Protein AF-A0A529HIF7-F1 (afdb_monomer_lite)

Secondary structure (DSSP, 8-state):
---EEEEE---SSHHHHHHHHHHHHHHHHHSTTEEEES--BGGGTB--PPPPGGGGTTEEEEEE-S---HHHHHHHHHTT--SEEEEEE----GGG--HHHHHHHHTT--

pLDDT: mean 87.66, std 8.71, range [52.78, 96.5]

Sequence (110 aa):
MRRVPIVMRPLGGMGNRMFQYMFSHVLAGRIPGGYVCNADLPEWSIAKLRPPLVWRYRALRVEGYHRYDLDTIAAAFREKRARSILFKGFAQRLGYYDRMEVSGFFDGRA

Radius of gyration: 13.09 Å; chains: 1; bounding box: 32×28×35 Å

Foldseek 3Di:
DAAAEAEEDDDDDDVQLVLSVLLQQLLQVLAVNYDYAQSDNVVLPDDHHHDDPCNVPQEDEAEEDCDDDSVVVRVCRVVVNGRYYYYYYGPPDCVSDDCVSCVCSVVSND

Structure (mmCIF, N/CA/C/O backbone):
data_AF-A0A529HIF7-F1
#
_entry.id   AF-A0A529HIF7-F1
#
loop_
_atom_site.group_PDB
_atom_site.id
_atom_site.type_symbol
_atom_site.label_atom_id
_atom_site.label_alt_id
_atom_site.label_comp_id
_atom_site.label_asym_id
_atom_site.label_entity_id
_atom_site.label_seq_id
_atom_site.pdbx_PDB_ins_code
_atom_site.Cartn_x
_atom_site.Cartn_y
_atom_site.Cartn_z
_atom_site.occupancy
_atom_site.B_iso_or_equiv
_atom_site.auth_seq_id
_atom_site.auth_comp_id
_atom_site.auth_asym_id
_atom_site.auth_atom_id
_atom_site.pdbx_PDB_model_num
ATOM 1 N N . MET A 1 1 ? -13.373 -10.558 10.750 1.00 66.88 1 MET A N 1
ATOM 2 C CA . MET A 1 1 ? -12.320 -9.526 10.916 1.00 66.88 1 MET A CA 1
ATOM 3 C C . MET A 1 1 ? -12.597 -8.389 9.933 1.00 66.88 1 MET A C 1
ATOM 5 O O . MET A 1 1 ? -13.074 -8.663 8.838 1.00 66.88 1 MET A O 1
ATOM 9 N N . ARG A 1 2 ? -12.407 -7.120 10.313 1.00 83.62 2 ARG A N 1
ATOM 10 C CA . ARG A 1 2 ? -12.735 -5.983 9.436 1.00 83.62 2 ARG A CA 1
ATOM 11 C C . ARG A 1 2 ? -11.703 -5.867 8.308 1.00 83.62 2 ARG A C 1
ATOM 13 O O . ARG A 1 2 ? -10.514 -5.850 8.588 1.00 83.62 2 ARG A O 1
ATOM 20 N N . ARG A 1 3 ? -12.154 -5.715 7.059 1.00 91.31 3 ARG A N 1
ATOM 21 C CA . ARG A 1 3 ? -11.264 -5.516 5.905 1.00 91.31 3 ARG A CA 1
ATOM 22 C C . ARG A 1 3 ? -10.689 -4.092 5.870 1.00 91.31 3 ARG A C 1
ATOM 24 O O . ARG A 1 3 ? -11.433 -3.122 6.041 1.00 91.31 3 ARG A O 1
ATOM 31 N N . VAL A 1 4 ? -9.389 -3.967 5.610 1.00 94.44 4 VAL A N 1
ATOM 32 C CA . VAL A 1 4 ? -8.650 -2.700 5.511 1.00 94.44 4 VAL A CA 1
ATOM 33 C C . VAL A 1 4 ? -8.068 -2.566 4.099 1.00 94.44 4 VAL A C 1
ATOM 35 O O . VAL A 1 4 ? -7.105 -3.253 3.772 1.00 94.44 4 VAL A O 1
ATOM 38 N N . PRO A 1 5 ? -8.645 -1.715 3.232 1.00 96.38 5 PRO A N 1
ATOM 39 C CA . PRO A 1 5 ? -8.133 -1.554 1.878 1.00 96.38 5 PRO A CA 1
ATOM 40 C C . PRO A 1 5 ? -6.841 -0.735 1.874 1.00 96.38 5 PRO A C 1
ATOM 42 O O . PRO A 1 5 ? -6.787 0.352 2.457 1.00 96.38 5 PRO A O 1
ATOM 45 N N . ILE A 1 6 ? -5.841 -1.233 1.156 1.00 96.50 6 ILE A N 1
ATOM 46 C CA . ILE A 1 6 ? -4.612 -0.525 0.800 1.00 96.50 6 ILE A CA 1
ATOM 47 C C . ILE A 1 6 ? -4.738 -0.135 -0.664 1.00 96.50 6 ILE A C 1
ATOM 49 O O . ILE A 1 6 ? -4.596 -0.955 -1.567 1.00 96.50 6 ILE A O 1
ATOM 53 N N . VAL A 1 7 ? -5.100 1.121 -0.898 1.00 96.31 7 VAL A N 1
ATOM 54 C CA . VAL A 1 7 ? -5.381 1.646 -2.230 1.00 96.31 7 VAL A CA 1
ATOM 55 C C . VAL A 1 7 ? -4.087 2.165 -2.832 1.00 96.31 7 VAL A C 1
ATOM 57 O O . VAL A 1 7 ? -3.595 3.230 -2.451 1.00 96.31 7 VAL A O 1
ATOM 60 N N . MET A 1 8 ? -3.546 1.414 -3.786 1.00 94.62 8 MET A N 1
ATOM 61 C CA . MET A 1 8 ? -2.376 1.829 -4.544 1.00 94.62 8 MET A CA 1
ATOM 62 C C . MET A 1 8 ? -2.761 2.954 -5.508 1.00 94.62 8 MET A C 1
ATOM 64 O O . MET A 1 8 ? -3.734 2.854 -6.258 1.00 94.62 8 MET A O 1
ATOM 68 N N . ARG A 1 9 ? -1.991 4.040 -5.516 1.00 93.50 9 ARG A N 1
ATOM 69 C CA . ARG A 1 9 ? -2.062 5.091 -6.529 1.00 93.50 9 ARG A CA 1
ATOM 70 C C . ARG A 1 9 ? -0.802 5.001 -7.392 1.00 93.50 9 ARG A C 1
ATOM 72 O O . ARG A 1 9 ? 0.282 5.314 -6.889 1.00 93.50 9 ARG A O 1
ATOM 79 N N . PRO A 1 10 ? -0.929 4.585 -8.666 1.00 90.50 10 PRO A N 1
ATOM 80 C CA . PRO A 1 10 ? 0.216 4.440 -9.554 1.00 90.50 10 PRO A CA 1
ATOM 81 C C . PRO A 1 10 ? 1.057 5.718 -9.623 1.00 90.50 10 PRO A C 1
ATOM 83 O O . PRO A 1 10 ? 0.526 6.826 -9.747 1.00 90.50 10 PRO A O 1
ATOM 86 N N . LEU A 1 11 ? 2.373 5.551 -9.531 1.00 90.44 11 LEU A N 1
ATOM 87 C CA . LEU A 1 11 ? 3.368 6.606 -9.689 1.00 90.44 11 LEU A CA 1
ATOM 88 C C . LEU A 1 11 ? 4.557 6.032 -10.466 1.00 90.44 11 LEU A C 1
ATOM 90 O O . LEU A 1 11 ? 4.997 4.926 -10.176 1.00 90.44 11 LEU A O 1
ATOM 94 N N . GLY A 1 12 ? 5.087 6.763 -11.446 1.00 87.94 12 GLY A N 1
ATOM 95 C CA . GLY A 1 12 ? 6.221 6.298 -12.253 1.00 87.94 12 GLY A CA 1
ATOM 96 C C . GLY A 1 12 ? 5.904 5.138 -13.215 1.00 87.94 12 GLY A C 1
ATOM 97 O O . GLY A 1 12 ? 4.741 4.803 -13.475 1.00 87.94 12 GLY A O 1
ATOM 98 N N . GLY A 1 13 ? 6.972 4.567 -13.782 1.00 89.75 13 GLY A N 1
ATOM 99 C CA . GLY A 1 13 ? 6.922 3.471 -14.757 1.00 89.75 13 GLY A CA 1
ATOM 100 C C . GLY A 1 13 ? 6.739 2.084 -14.133 1.00 89.75 13 GLY A C 1
ATOM 101 O O . GLY A 1 13 ? 6.575 1.952 -12.919 1.00 89.75 13 GLY A O 1
ATOM 102 N N . MET A 1 14 ? 6.805 1.046 -14.973 1.00 89.25 14 MET A N 1
ATOM 103 C CA . MET A 1 14 ? 6.537 -0.351 -14.597 1.00 89.25 14 MET A CA 1
ATOM 104 C C . MET A 1 14 ? 7.331 -0.810 -13.369 1.00 89.25 14 MET A C 1
ATOM 106 O O . MET A 1 14 ? 6.753 -1.291 -12.398 1.00 89.25 14 MET A O 1
ATOM 110 N N . GLY A 1 15 ? 8.645 -0.568 -13.366 1.00 88.56 15 GLY A N 1
ATOM 111 C CA . GLY A 1 15 ? 9.507 -0.940 -12.246 1.00 88.56 15 GLY A CA 1
ATOM 112 C C . GLY A 1 15 ? 9.089 -0.290 -10.926 1.00 88.56 15 GLY A C 1
ATOM 113 O O . GLY A 1 15 ? 9.128 -0.942 -9.894 1.00 88.56 15 GLY A O 1
ATOM 114 N N . ASN A 1 16 ? 8.610 0.960 -10.920 1.00 90.88 16 ASN A N 1
ATOM 115 C CA . ASN A 1 16 ? 8.109 1.537 -9.671 1.00 90.88 16 ASN A CA 1
ATOM 116 C C . ASN A 1 16 ? 6.778 0.911 -9.255 1.00 90.88 16 ASN A C 1
ATOM 118 O O . ASN A 1 16 ? 6.585 0.627 -8.078 1.00 90.88 16 ASN A O 1
ATOM 122 N N . ARG A 1 17 ? 5.878 0.650 -10.208 1.00 90.94 17 ARG A N 1
ATOM 123 C CA . ARG A 1 17 ? 4.603 -0.013 -9.915 1.00 90.94 17 ARG A CA 1
ATOM 124 C C . ARG A 1 17 ? 4.818 -1.410 -9.307 1.00 90.94 17 ARG A C 1
ATOM 126 O O . ARG A 1 17 ? 4.058 -1.764 -8.411 1.00 90.94 17 ARG A O 1
ATOM 133 N N . MET A 1 18 ? 5.897 -2.118 -9.680 1.00 90.69 18 MET A N 1
ATOM 134 C CA . MET A 1 18 ? 6.397 -3.331 -8.995 1.00 90.69 18 MET A CA 1
ATOM 135 C C . MET A 1 18 ? 6.537 -3.115 -7.497 1.00 90.69 18 MET A C 1
ATOM 137 O O . MET A 1 18 ? 5.874 -3.760 -6.689 1.00 90.69 18 MET A O 1
ATOM 141 N N . PHE A 1 19 ? 7.394 -2.160 -7.137 1.00 91.88 19 PHE A N 1
ATOM 142 C CA . PHE A 1 19 ? 7.710 -1.864 -5.752 1.00 91.88 19 PHE A CA 1
ATOM 143 C C . PHE A 1 19 ? 6.479 -1.354 -5.020 1.00 91.88 19 PHE A C 1
ATOM 145 O O . PHE A 1 19 ? 6.284 -1.691 -3.859 1.00 91.88 19 PHE A O 1
ATOM 152 N N . GLN A 1 20 ? 5.607 -0.594 -5.688 1.00 92.94 20 GLN A N 1
ATOM 153 C CA . GLN A 1 20 ? 4.364 -0.157 -5.070 1.00 92.94 20 GLN A CA 1
ATOM 154 C C . GLN A 1 20 ? 3.441 -1.327 -4.724 1.00 92.94 20 GLN A C 1
ATOM 156 O O . GLN A 1 20 ? 2.840 -1.326 -3.649 1.00 92.94 20 GLN A O 1
ATOM 161 N N . TYR A 1 21 ? 3.345 -2.316 -5.609 1.00 92.81 21 TYR A N 1
ATOM 162 C CA . TYR A 1 21 ? 2.545 -3.513 -5.391 1.00 92.81 21 TYR A CA 1
ATOM 163 C C . TYR A 1 21 ? 3.121 -4.387 -4.274 1.00 92.81 21 TYR A C 1
ATOM 165 O O . TYR A 1 21 ? 2.418 -4.670 -3.304 1.00 92.81 21 TYR A O 1
ATOM 173 N N . MET A 1 22 ? 4.412 -4.723 -4.353 1.00 92.44 22 MET A N 1
ATOM 174 C CA . MET A 1 22 ? 5.111 -5.505 -3.326 1.00 92.44 22 MET A CA 1
ATOM 175 C C . MET A 1 22 ? 5.001 -4.840 -1.950 1.00 92.44 22 MET A C 1
ATOM 177 O O . MET A 1 22 ? 4.628 -5.478 -0.970 1.00 92.44 22 MET A O 1
ATOM 181 N N . PHE A 1 23 ? 5.252 -3.531 -1.872 1.00 93.56 23 PHE A N 1
ATOM 182 C CA . PHE A 1 23 ? 5.156 -2.780 -0.622 1.00 93.56 23 PHE A CA 1
ATOM 183 C C . PHE A 1 23 ? 3.730 -2.739 -0.064 1.00 93.56 23 PHE A C 1
ATOM 185 O O . PHE A 1 23 ? 3.530 -2.831 1.146 1.00 93.56 23 PHE A O 1
ATOM 192 N N . SER A 1 24 ? 2.725 -2.634 -0.938 1.00 94.19 24 SER A N 1
ATOM 193 C CA . SER A 1 24 ? 1.321 -2.685 -0.523 1.00 94.19 24 SER A CA 1
ATOM 194 C C . SER A 1 24 ? 0.960 -4.043 0.083 1.00 94.19 24 SER A C 1
ATOM 196 O O . SER A 1 24 ? 0.171 -4.083 1.023 1.00 94.19 24 SER A O 1
ATOM 198 N N . HIS A 1 25 ? 1.550 -5.138 -0.402 1.00 93.06 25 HIS A N 1
ATOM 199 C CA . HIS A 1 25 ? 1.369 -6.467 0.188 1.00 93.06 25 HIS A CA 1
ATOM 200 C C . HIS A 1 25 ? 2.080 -6.635 1.527 1.00 93.06 25 HIS A C 1
ATOM 202 O O . HIS A 1 25 ? 1.456 -7.124 2.464 1.00 93.06 25 HIS A O 1
ATOM 208 N N . VAL A 1 26 ? 3.309 -6.133 1.667 1.00 93.50 26 VAL A N 1
ATOM 209 C CA . VAL A 1 26 ? 4.003 -6.101 2.971 1.00 93.50 26 VAL A CA 1
ATOM 210 C C . VAL A 1 26 ? 3.168 -5.342 4.010 1.00 93.50 26 VAL A C 1
ATOM 212 O O . VAL A 1 26 ? 2.988 -5.784 5.146 1.00 93.50 26 VAL A O 1
ATOM 215 N N . LEU A 1 27 ? 2.588 -4.200 3.626 1.00 93.19 27 LEU A N 1
ATOM 216 C CA . LEU A 1 27 ? 1.655 -3.470 4.489 1.00 93.19 27 LEU A CA 1
ATOM 217 C C . LEU A 1 27 ? 0.398 -4.288 4.811 1.00 93.19 27 LEU A C 1
ATOM 219 O O . LEU A 1 27 ? -0.083 -4.246 5.944 1.00 93.19 27 LEU A O 1
ATOM 223 N N . ALA A 1 28 ? -0.136 -5.022 3.833 1.00 93.62 28 ALA A N 1
ATOM 224 C CA . ALA A 1 28 ? -1.320 -5.856 4.006 1.00 93.62 28 ALA A CA 1
ATOM 225 C C . ALA A 1 28 ? -1.075 -6.978 5.0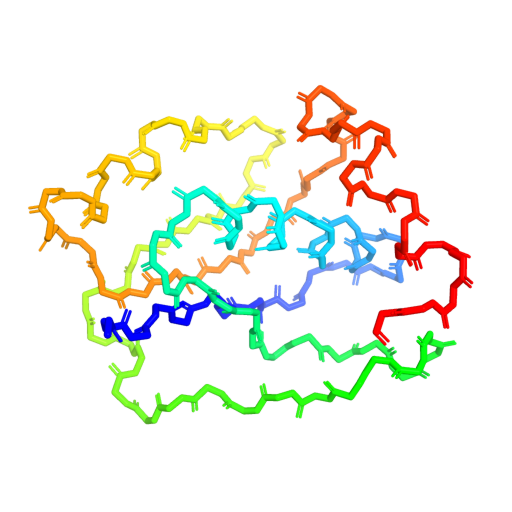20 1.00 93.62 28 ALA A C 1
ATOM 227 O O . ALA A 1 28 ? -1.920 -7.189 5.888 1.00 93.62 28 ALA A O 1
ATOM 228 N N . GLY A 1 29 ? 0.094 -7.623 4.968 1.00 92.31 29 GLY A N 1
ATOM 229 C CA . GLY A 1 29 ? 0.501 -8.661 5.917 1.00 92.31 29 GLY A CA 1
ATOM 230 C C . GLY A 1 29 ? 0.630 -8.154 7.357 1.00 92.31 29 GLY A C 1
ATOM 231 O O . GLY A 1 29 ? 0.324 -8.876 8.303 1.00 92.31 29 GLY A O 1
ATOM 232 N N . ARG A 1 30 ? 1.006 -6.883 7.547 1.00 92.00 30 ARG A N 1
ATOM 233 C CA . ARG A 1 30 ? 1.175 -6.272 8.881 1.00 92.00 30 ARG A CA 1
ATOM 234 C C . ARG A 1 30 ? -0.112 -5.725 9.496 1.00 92.00 30 ARG A C 1
ATOM 236 O O . ARG A 1 30 ? -0.136 -5.410 10.688 1.00 92.00 30 ARG A O 1
ATOM 243 N N . ILE A 1 31 ? -1.174 -5.575 8.708 1.00 92.62 31 ILE A N 1
ATOM 244 C CA . ILE A 1 31 ? -2.439 -4.984 9.149 1.00 92.62 31 ILE A CA 1
ATOM 245 C C . ILE A 1 31 ? -3.519 -6.070 9.164 1.00 92.62 31 ILE A C 1
ATOM 247 O O . ILE A 1 31 ? -3.873 -6.583 8.105 1.00 92.62 31 ILE A O 1
ATOM 251 N N . PRO A 1 32 ? -4.126 -6.392 10.324 1.00 89.94 32 PRO A N 1
ATOM 252 C CA . PRO A 1 32 ? -5.209 -7.370 10.383 1.00 89.94 32 PRO A CA 1
ATOM 253 C C . PRO A 1 32 ? -6.356 -7.026 9.419 1.00 89.94 32 PRO A C 1
ATOM 255 O O . PRO A 1 32 ? -6.990 -5.974 9.534 1.00 89.94 32 PRO A O 1
ATOM 258 N N . GLY A 1 33 ? -6.620 -7.921 8.461 1.00 91.56 33 GLY A N 1
ATOM 259 C CA . GLY A 1 33 ? -7.626 -7.731 7.409 1.00 91.56 33 GLY A CA 1
ATOM 260 C C . GLY A 1 33 ? -7.191 -6.834 6.241 1.00 91.56 33 GLY A C 1
ATOM 261 O O . GLY A 1 33 ? -8.049 -6.430 5.450 1.00 91.56 33 GLY A O 1
ATOM 262 N N . GLY A 1 34 ? -5.902 -6.500 6.141 1.00 94.62 34 GLY A N 1
ATOM 263 C CA . GLY A 1 34 ? -5.297 -5.760 5.039 1.00 94.62 34 GLY A CA 1
ATOM 264 C C . GLY A 1 34 ? -5.453 -6.469 3.694 1.00 94.62 34 GLY A C 1
ATOM 265 O O . GLY A 1 34 ? -5.371 -7.690 3.612 1.00 94.62 34 GLY A O 1
ATOM 266 N N . TYR A 1 35 ? -5.707 -5.710 2.629 1.00 94.69 35 TYR A N 1
ATOM 267 C CA . TYR A 1 35 ? -5.709 -6.229 1.258 1.00 94.69 35 TYR A CA 1
ATOM 268 C C . TYR A 1 35 ? -5.433 -5.115 0.247 1.00 94.69 35 TYR A C 1
ATOM 270 O O . TYR A 1 35 ? -5.841 -3.967 0.445 1.00 94.69 35 TYR A O 1
ATOM 278 N N . VAL A 1 36 ? -4.766 -5.458 -0.853 1.00 94.81 36 VAL A N 1
ATOM 279 C CA . VAL A 1 36 ? -4.360 -4.501 -1.889 1.00 94.81 36 VAL A CA 1
ATOM 280 C C . VAL A 1 36 ? -5.511 -4.220 -2.857 1.00 94.81 36 VAL A C 1
ATOM 282 O O . VAL A 1 36 ? -6.241 -5.117 -3.268 1.00 94.81 36 VAL A O 1
ATOM 285 N N . CYS A 1 37 ? -5.687 -2.951 -3.217 1.00 95.12 37 CYS A N 1
ATOM 286 C CA . CYS A 1 37 ? -6.657 -2.464 -4.193 1.00 95.12 37 CYS A CA 1
ATOM 287 C C . CYS A 1 37 ? -5.978 -1.554 -5.214 1.00 95.12 37 CYS A C 1
ATOM 289 O O . CYS A 1 37 ? -4.976 -0.903 -4.918 1.00 95.12 37 CYS A O 1
ATOM 291 N N . ASN A 1 38 ? -6.610 -1.416 -6.379 1.00 93.31 38 ASN A N 1
ATOM 292 C CA . ASN A 1 38 ? -6.213 -0.497 -7.444 1.00 93.31 38 ASN A CA 1
ATOM 293 C C . ASN A 1 38 ? -4.769 -0.713 -7.946 1.00 93.31 38 ASN A C 1
ATOM 295 O O . ASN A 1 38 ? -4.148 0.203 -8.485 1.00 93.31 38 ASN A O 1
ATOM 299 N N . ALA A 1 39 ? -4.259 -1.935 -7.779 1.00 89.62 39 ALA A N 1
ATOM 300 C CA . ALA A 1 39 ? -3.084 -2.426 -8.475 1.00 89.62 39 ALA A CA 1
ATOM 301 C C . ALA A 1 39 ? -3.483 -2.784 -9.907 1.00 89.62 39 ALA A C 1
ATOM 303 O O . ALA A 1 39 ? -4.331 -3.645 -10.108 1.00 89.62 39 ALA A O 1
ATOM 304 N N . ASP A 1 40 ? -2.930 -2.070 -10.879 1.00 83.69 40 ASP A N 1
ATOM 305 C CA . ASP A 1 40 ? -3.211 -2.253 -12.302 1.00 83.69 40 ASP A CA 1
ATOM 306 C C . ASP A 1 40 ? -1.888 -2.633 -12.975 1.00 83.69 40 ASP A C 1
ATOM 308 O O . ASP A 1 40 ? -1.082 -1.760 -13.314 1.00 83.69 40 ASP A O 1
ATOM 312 N N . LEU A 1 41 ? -1.617 -3.942 -12.991 1.00 87.19 41 LEU A N 1
ATOM 313 C CA . LEU A 1 41 ? -0.377 -4.570 -13.462 1.00 87.19 41 LEU A CA 1
ATOM 314 C C . LEU A 1 41 ? -0.717 -5.798 -14.336 1.00 87.19 41 LEU A C 1
ATOM 316 O O . LEU A 1 41 ? -0.371 -6.931 -13.982 1.00 87.19 41 LEU A O 1
ATOM 320 N N . PRO A 1 42 ? -1.449 -5.605 -15.451 1.00 83.38 42 PRO A N 1
ATOM 321 C CA . PRO A 1 42 ? -1.894 -6.704 -16.307 1.00 83.38 42 PRO A CA 1
ATOM 322 C C . PRO A 1 42 ? -0.735 -7.502 -16.910 1.00 83.38 42 PRO A C 1
ATOM 324 O O . PRO A 1 42 ? -0.875 -8.700 -17.135 1.00 83.38 42 PRO A O 1
ATOM 327 N N . GLU A 1 43 ? 0.424 -6.875 -17.114 1.00 84.31 43 GLU A N 1
ATOM 328 C CA . GLU A 1 43 ? 1.624 -7.516 -17.653 1.00 84.31 43 GLU A CA 1
ATOM 329 C C . GLU A 1 43 ? 2.112 -8.673 -16.771 1.00 84.31 43 GLU A C 1
ATOM 331 O O . GLU A 1 43 ? 2.814 -9.552 -17.262 1.00 84.31 43 GLU A O 1
ATOM 336 N N . TRP A 1 44 ? 1.739 -8.695 -15.486 1.00 79.50 44 TRP A N 1
ATOM 337 C CA . TRP A 1 44 ? 2.055 -9.784 -14.552 1.00 79.50 44 TRP A CA 1
ATOM 338 C C . TRP A 1 44 ? 0.816 -10.535 -14.079 1.00 79.50 44 TRP A C 1
ATOM 340 O O . TRP A 1 44 ? 0.810 -11.111 -12.996 1.00 79.50 44 TRP A O 1
ATOM 350 N N . SER A 1 45 ? -0.255 -10.520 -14.874 1.00 83.19 45 SER A N 1
ATOM 351 C CA . SER A 1 45 ? -1.518 -11.198 -14.554 1.00 83.19 45 SER A CA 1
ATOM 352 C C . SER A 1 45 ? -2.188 -10.716 -13.257 1.00 83.19 45 SER A C 1
ATOM 354 O O . SER A 1 45 ? -3.056 -11.394 -12.712 1.00 83.19 45 SER A O 1
ATOM 356 N N . ILE A 1 46 ? -1.842 -9.519 -12.769 1.00 84.19 46 ILE A N 1
ATOM 357 C CA . ILE A 1 46 ? -2.452 -8.940 -11.570 1.00 84.19 46 ILE A CA 1
ATOM 358 C C . ILE A 1 46 ? -3.686 -8.141 -11.988 1.00 84.19 46 ILE A C 1
ATOM 360 O O . ILE A 1 46 ? -3.597 -7.035 -12.531 1.00 84.19 46 ILE A O 1
ATOM 364 N N . ALA A 1 47 ? -4.860 -8.701 -11.700 1.00 79.81 47 ALA A N 1
ATOM 365 C CA . ALA A 1 47 ? -6.133 -8.059 -11.985 1.00 79.81 47 ALA A CA 1
ATOM 366 C C . ALA A 1 47 ? -6.419 -6.880 -11.040 1.00 79.81 47 ALA A C 1
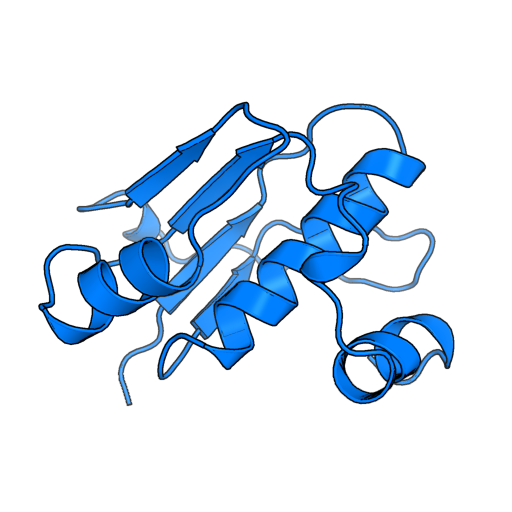ATOM 368 O O . ALA A 1 47 ? -6.186 -6.922 -9.827 1.00 79.81 47 ALA A O 1
ATOM 369 N N . LYS A 1 48 ? -7.028 -5.831 -11.595 1.00 86.75 48 LYS A N 1
ATOM 370 C CA . LYS A 1 48 ? -7.410 -4.638 -10.842 1.00 86.75 48 LYS A CA 1
ATOM 371 C C . LYS A 1 48 ? -8.608 -4.888 -9.932 1.00 86.75 48 LYS A C 1
ATOM 373 O O . LYS A 1 48 ? -9.757 -4.888 -10.373 1.00 86.75 48 LYS A O 1
ATOM 378 N N . LEU A 1 49 ? -8.358 -4.961 -8.627 1.00 90.88 49 LEU A N 1
ATOM 379 C CA . LEU A 1 49 ? -9.417 -4.944 -7.618 1.00 90.88 49 LEU A CA 1
ATOM 380 C C . LEU A 1 49 ? -9.867 -3.507 -7.309 1.00 90.88 49 LEU A C 1
ATOM 382 O O . LEU A 1 49 ? -9.060 -2.659 -6.917 1.00 90.88 49 LEU A O 1
ATOM 386 N N . ARG A 1 50 ? -11.167 -3.218 -7.436 1.00 91.62 50 ARG A N 1
ATOM 387 C CA . ARG A 1 50 ? -11.725 -1.903 -7.076 1.00 91.62 50 ARG A CA 1
ATOM 388 C C . ARG A 1 50 ? -11.865 -1.762 -5.551 1.00 91.62 50 ARG A C 1
ATOM 390 O O . ARG A 1 50 ? -12.378 -2.678 -4.911 1.00 91.62 50 ARG A O 1
ATOM 397 N N . PRO A 1 51 ? -11.467 -0.622 -4.954 1.00 90.31 51 PRO A N 1
ATOM 398 C CA . PRO A 1 51 ? -11.683 -0.385 -3.532 1.00 90.31 51 PRO A CA 1
ATOM 399 C C . PRO A 1 51 ? -13.170 -0.097 -3.226 1.00 90.31 51 PRO A C 1
ATOM 401 O O . PRO A 1 51 ? -13.880 0.442 -4.077 1.00 90.31 51 PRO A O 1
ATOM 404 N N . PRO A 1 52 ? -13.654 -0.389 -2.005 1.00 89.88 52 PRO A N 1
ATOM 405 C CA . PRO A 1 52 ? -15.039 -0.125 -1.600 1.00 89.88 52 PRO A CA 1
ATOM 406 C C . PRO A 1 52 ? -15.310 1.379 -1.489 1.00 89.88 52 PRO A C 1
ATOM 408 O O . PRO A 1 52 ? -14.469 2.092 -0.962 1.00 89.88 52 PRO A O 1
ATOM 411 N N . LEU A 1 53 ? -16.491 1.873 -1.882 1.00 85.44 53 LEU A N 1
ATOM 412 C CA . LEU A 1 53 ? -16.809 3.316 -1.987 1.00 85.44 53 LEU A CA 1
ATOM 413 C C . LEU A 1 53 ? -16.380 4.179 -0.780 1.00 85.44 53 LEU A C 1
ATOM 415 O O . LEU A 1 53 ? -15.882 5.291 -0.949 1.00 85.44 53 LEU A O 1
ATOM 419 N N . VAL A 1 54 ? -16.511 3.653 0.439 1.00 86.75 54 VAL A N 1
ATOM 420 C CA . VAL A 1 54 ? -16.200 4.361 1.695 1.00 86.75 54 VAL A CA 1
ATOM 421 C C . VAL A 1 54 ? -14.713 4.368 2.072 1.00 86.75 54 VAL A C 1
ATOM 423 O O . VAL A 1 54 ? -14.355 4.868 3.139 1.00 86.75 54 VAL A O 1
ATOM 426 N N . TRP A 1 55 ? -13.820 3.846 1.221 1.00 89.12 55 TRP A N 1
ATOM 427 C CA . TRP A 1 55 ? -12.387 3.737 1.519 1.00 89.12 55 TRP A CA 1
ATOM 428 C C . TRP A 1 55 ? -11.728 5.086 1.827 1.00 89.12 55 TRP A C 1
ATOM 430 O O . TRP A 1 55 ? -10.724 5.120 2.523 1.00 89.12 55 TRP A O 1
ATOM 440 N N . ARG A 1 56 ? -12.270 6.209 1.347 1.00 90.06 56 ARG A N 1
ATOM 441 C CA . ARG A 1 56 ? -11.682 7.547 1.550 1.00 90.06 56 ARG A CA 1
ATOM 442 C C . ARG A 1 56 ? -11.861 8.069 2.981 1.00 90.06 56 ARG A C 1
ATOM 444 O O . ARG A 1 56 ? -11.121 8.954 3.405 1.00 90.06 56 ARG A O 1
ATOM 451 N N . TYR A 1 57 ? -12.822 7.532 3.732 1.00 86.56 57 TYR A N 1
ATOM 452 C CA . TYR A 1 57 ? -13.102 7.976 5.094 1.00 86.56 57 TYR A CA 1
ATOM 453 C C . TYR A 1 57 ? -12.007 7.504 6.061 1.00 86.56 57 TYR A C 1
ATOM 455 O O . TYR A 1 57 ? -11.829 6.302 6.265 1.00 86.56 57 TYR A O 1
ATOM 463 N N . ARG A 1 58 ? -11.300 8.458 6.688 1.00 87.94 58 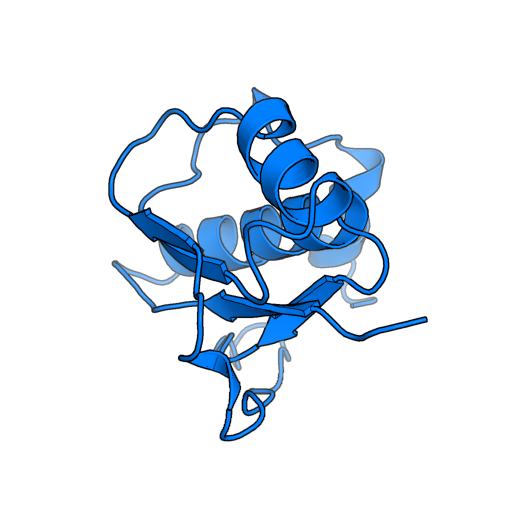ARG A N 1
ATOM 464 C CA . ARG A 1 58 ? -10.152 8.214 7.590 1.00 87.94 58 ARG A CA 1
ATOM 465 C C . ARG A 1 58 ? -9.036 7.391 6.929 1.00 87.94 58 ARG A C 1
ATOM 467 O O . ARG A 1 58 ? -8.468 6.486 7.548 1.00 87.94 58 ARG A O 1
ATOM 474 N N . ALA A 1 59 ? -8.752 7.705 5.665 1.00 93.00 59 ALA A N 1
ATOM 475 C CA . ALA A 1 59 ? -7.627 7.138 4.938 1.00 93.00 59 ALA A CA 1
ATOM 476 C C . ALA A 1 59 ? -6.304 7.715 5.452 1.00 93.00 59 ALA A C 1
ATOM 478 O O . ALA A 1 59 ? -6.103 8.931 5.421 1.00 93.00 59 ALA A O 1
ATOM 479 N N . LEU A 1 60 ? -5.398 6.839 5.886 1.00 94.88 60 LEU A N 1
ATOM 480 C CA . LEU A 1 60 ? -4.012 7.210 6.140 1.00 94.88 60 LEU A CA 1
ATOM 481 C C . LEU A 1 60 ? -3.314 7.397 4.793 1.00 94.88 60 LEU A C 1
ATOM 483 O O . LEU A 1 60 ? -3.259 6.472 3.980 1.00 94.88 60 LEU A O 1
ATOM 487 N N . ARG A 1 61 ? -2.805 8.602 4.543 1.00 94.31 61 ARG A N 1
ATOM 488 C CA . ARG A 1 61 ? -2.045 8.902 3.330 1.00 94.31 61 ARG A CA 1
ATOM 489 C C . ARG 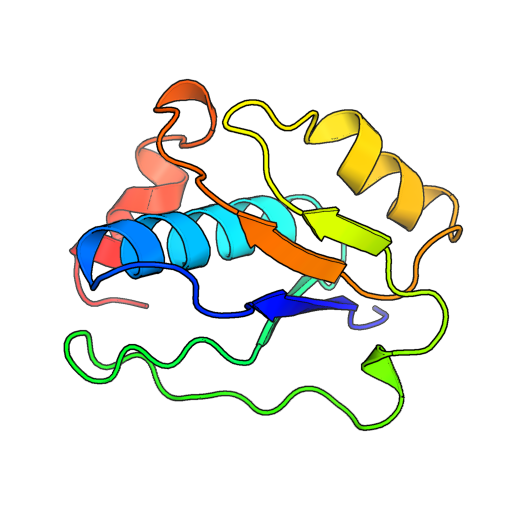A 1 61 ? -0.581 8.571 3.564 1.00 94.31 61 ARG A C 1
ATOM 491 O O . ARG A 1 61 ? 0.045 9.141 4.449 1.00 94.31 61 ARG A O 1
ATOM 498 N N . VAL A 1 62 ? -0.059 7.659 2.759 1.00 92.44 62 VAL A N 1
ATOM 499 C CA . VAL A 1 62 ? 1.349 7.272 2.743 1.00 92.44 62 VAL A CA 1
ATOM 500 C C . VAL A 1 62 ? 1.891 7.706 1.385 1.00 92.44 62 VAL A C 1
ATOM 502 O O . VAL A 1 62 ? 1.753 6.998 0.387 1.00 92.44 62 VAL A O 1
ATOM 505 N N . GLU A 1 63 ? 2.410 8.931 1.325 1.00 90.44 63 GLU A N 1
ATOM 506 C CA . GLU A 1 63 ? 2.829 9.579 0.081 1.00 90.44 63 GLU A CA 1
ATOM 507 C C . GLU A 1 63 ? 4.324 9.932 0.097 1.00 90.44 63 GLU A C 1
ATOM 509 O O . GLU A 1 63 ? 4.907 10.211 1.144 1.00 90.44 63 GLU A O 1
ATOM 514 N N . GLY A 1 64 ? 4.939 9.946 -1.087 1.00 78.50 64 GLY A N 1
ATOM 515 C CA . GLY A 1 64 ? 6.292 10.456 -1.298 1.00 78.50 64 GLY A CA 1
ATOM 516 C C . GLY A 1 64 ? 7.410 9.446 -1.026 1.00 78.50 64 GLY A C 1
ATOM 517 O O . GLY A 1 64 ? 7.719 8.636 -1.902 1.00 78.50 64 GLY A O 1
ATOM 518 N N . TYR A 1 65 ? 8.035 9.601 0.148 1.00 72.94 65 TYR A N 1
ATOM 519 C CA . TYR A 1 65 ? 9.393 9.215 0.575 1.00 72.94 65 TYR A CA 1
ATOM 520 C C . TYR A 1 65 ? 9.947 7.858 0.096 1.00 72.94 65 TYR A C 1
ATOM 522 O O . TYR A 1 65 ? 9.225 6.933 -0.253 1.00 72.94 65 TYR A O 1
ATOM 530 N N . HIS A 1 66 ? 11.273 7.701 0.176 1.00 74.06 66 HIS A N 1
ATOM 531 C CA . HIS A 1 66 ? 11.933 6.392 0.049 1.00 74.06 66 HIS A CA 1
ATOM 532 C C . HIS A 1 66 ? 11.958 5.605 1.369 1.00 74.06 66 HIS A C 1
ATOM 534 O O . HIS A 1 66 ? 12.178 4.390 1.360 1.00 74.06 66 HIS A O 1
ATOM 540 N N . ARG A 1 67 ? 11.754 6.294 2.507 1.00 86.06 67 ARG A N 1
ATOM 541 C CA . ARG A 1 67 ? 11.738 5.725 3.861 1.00 86.06 67 ARG A CA 1
ATOM 542 C C . ARG A 1 67 ? 10.322 5.719 4.449 1.00 86.06 67 ARG A C 1
ATOM 544 O O . ARG A 1 67 ? 9.733 6.784 4.586 1.00 86.06 67 ARG A O 1
ATOM 551 N N . TYR A 1 68 ? 9.824 4.551 4.842 1.00 89.50 68 TYR A N 1
ATOM 552 C CA . TYR A 1 68 ? 8.540 4.370 5.516 1.00 89.50 68 TYR A CA 1
ATOM 553 C C . TYR A 1 68 ? 8.742 3.654 6.847 1.00 89.50 68 TYR A C 1
ATOM 555 O O . TYR A 1 68 ? 9.459 2.655 6.917 1.00 89.50 68 TYR A O 1
ATOM 563 N N . ASP A 1 69 ? 8.097 4.166 7.890 1.00 90.50 69 ASP A N 1
ATOM 564 C CA . ASP A 1 69 ? 8.009 3.507 9.188 1.00 90.50 69 ASP A CA 1
ATOM 565 C C . ASP A 1 69 ? 6.783 2.587 9.198 1.00 90.50 69 ASP A C 1
ATOM 567 O O . ASP A 1 69 ? 5.643 3.014 9.399 1.00 90.50 69 ASP A O 1
ATOM 571 N N . LEU A 1 70 ? 7.031 1.312 8.909 1.00 90.81 70 LEU A N 1
ATOM 572 C CA . LEU A 1 70 ? 5.997 0.287 8.815 1.00 90.81 70 LEU A CA 1
ATOM 573 C C . LEU A 1 70 ? 5.311 0.026 10.163 1.00 90.81 70 LEU A C 1
ATOM 575 O O . LEU A 1 70 ? 4.116 -0.272 10.181 1.00 90.81 70 LEU A O 1
ATOM 579 N N . ASP A 1 71 ? 6.034 0.166 11.274 1.00 91.56 71 ASP A N 1
ATOM 580 C CA . ASP A 1 71 ? 5.501 -0.098 12.610 1.00 91.56 71 ASP A CA 1
ATOM 581 C C . ASP A 1 71 ? 4.550 1.012 13.042 1.00 91.56 71 ASP A C 1
ATOM 583 O O . ASP A 1 71 ? 3.444 0.725 13.511 1.00 91.56 71 ASP A O 1
ATOM 587 N N . THR A 1 72 ? 4.922 2.267 12.777 1.00 91.81 72 THR A N 1
ATOM 588 C CA . THR A 1 72 ? 4.043 3.425 12.977 1.00 91.81 72 THR A CA 1
ATOM 589 C C . THR A 1 72 ? 2.796 3.335 12.092 1.00 91.81 72 THR A C 1
ATOM 591 O O . THR A 1 72 ? 1.679 3.567 12.567 1.00 91.81 72 THR A O 1
ATOM 594 N N . ILE A 1 73 ? 2.944 2.937 10.821 1.00 92.94 73 ILE A N 1
ATOM 595 C CA . ILE A 1 73 ? 1.796 2.744 9.921 1.00 92.94 73 ILE A CA 1
ATOM 596 C C . ILE A 1 73 ? 0.861 1.662 10.473 1.00 92.94 73 ILE A C 1
ATOM 598 O O . ILE A 1 73 ? -0.341 1.901 10.583 1.00 92.94 73 ILE A O 1
ATOM 602 N N . ALA A 1 74 ? 1.385 0.495 10.858 1.00 92.56 74 ALA A N 1
ATOM 603 C CA . ALA A 1 74 ? 0.579 -0.604 11.388 1.00 92.56 74 ALA A CA 1
ATOM 604 C C . ALA A 1 74 ? -0.089 -0.253 12.733 1.00 92.56 74 ALA A C 1
ATOM 606 O O . ALA A 1 74 ? -1.246 -0.622 12.969 1.00 92.56 74 ALA A O 1
ATOM 607 N N . ALA A 1 75 ? 0.595 0.503 13.601 1.00 92.56 75 ALA A N 1
ATOM 608 C CA . ALA A 1 75 ? 0.057 0.963 14.881 1.00 92.56 75 ALA A CA 1
ATOM 609 C C . ALA A 1 75 ? -1.219 1.799 14.707 1.00 92.56 75 ALA A C 1
ATOM 611 O O . ALA A 1 75 ? -2.201 1.571 15.417 1.00 92.56 75 ALA A O 1
ATOM 612 N N . ALA A 1 76 ? -1.276 2.665 13.688 1.00 92.19 76 ALA A N 1
ATOM 613 C CA . ALA A 1 76 ? -2.455 3.483 13.398 1.00 92.19 76 ALA A CA 1
ATOM 614 C C . ALA A 1 76 ? -3.737 2.657 13.143 1.00 92.19 76 ALA A C 1
ATOM 616 O O . ALA A 1 76 ? -4.850 3.148 13.366 1.00 92.19 76 ALA A O 1
ATOM 617 N N . PHE A 1 77 ? -3.609 1.402 12.698 1.00 92.69 77 PHE A N 1
ATOM 618 C CA . PHE A 1 77 ? -4.741 0.491 12.494 1.00 92.69 77 PHE A CA 1
ATOM 619 C C . PHE A 1 77 ? -5.112 -0.276 13.761 1.00 92.69 77 PHE A C 1
ATOM 621 O O . PHE A 1 77 ? -6.304 -0.421 14.042 1.00 92.69 77 PHE A O 1
ATOM 628 N N . ARG A 1 78 ? -4.124 -0.695 14.564 1.00 88.88 78 ARG A N 1
ATOM 629 C CA . ARG A 1 78 ? -4.369 -1.301 15.886 1.00 88.88 78 ARG A CA 1
ATOM 630 C C . ARG A 1 78 ? -5.106 -0.332 16.814 1.00 88.88 78 ARG A C 1
ATOM 632 O O . ARG A 1 78 ? -6.084 -0.705 17.455 1.00 88.8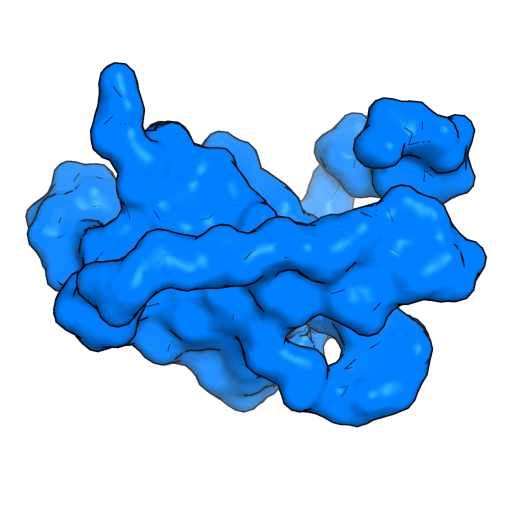8 78 ARG A O 1
ATOM 639 N N . GLU A 1 79 ? -4.718 0.938 16.782 1.00 91.25 79 GLU A N 1
ATOM 640 C CA . GLU A 1 79 ? -5.323 2.031 17.555 1.00 91.25 79 GLU A CA 1
ATOM 641 C C . GLU A 1 79 ? -6.633 2.564 16.949 1.00 91.25 79 GLU A C 1
ATOM 643 O O . GLU A 1 79 ? -7.212 3.530 17.446 1.00 91.25 79 GLU A O 1
ATOM 648 N N . LYS A 1 80 ? -7.115 1.967 15.849 1.00 89.62 80 LYS A N 1
ATOM 649 C CA . LYS A 1 80 ? -8.337 2.377 15.134 1.00 89.62 80 LYS A CA 1
ATOM 650 C C . LYS A 1 80 ? -8.322 3.852 14.698 1.00 89.62 80 LYS A C 1
ATOM 652 O O . LYS A 1 80 ? -9.393 4.443 14.523 1.00 89.62 80 LYS A O 1
ATOM 657 N N . ARG A 1 81 ? -7.141 4.456 14.506 1.00 91.00 81 ARG A N 1
ATOM 658 C CA . ARG A 1 81 ? -6.952 5.839 14.029 1.00 91.00 81 ARG A CA 1
ATOM 659 C C . ARG A 1 81 ? -7.190 5.954 12.522 1.00 91.00 81 ARG A C 1
ATOM 661 O O . ARG A 1 81 ? -7.812 6.926 12.086 1.00 91.00 81 ARG A O 1
ATOM 668 N N . ALA A 1 82 ? -6.816 4.926 11.767 1.00 92.81 82 ALA A N 1
ATOM 669 C CA . ALA A 1 82 ? -7.032 4.821 10.329 1.00 92.81 82 ALA A CA 1
ATOM 670 C C . ALA A 1 82 ? -8.005 3.690 9.963 1.00 92.81 82 ALA A C 1
ATOM 672 O O . ALA A 1 82 ? -8.270 2.772 10.743 1.00 92.81 82 ALA A O 1
ATOM 673 N N . ARG A 1 83 ? -8.587 3.784 8.766 1.00 93.56 83 ARG A N 1
ATOM 674 C CA . ARG A 1 83 ? -9.599 2.841 8.258 1.00 93.56 83 ARG A CA 1
ATOM 675 C C . ARG A 1 83 ? -9.241 2.208 6.913 1.00 93.56 83 ARG A C 1
ATOM 677 O O . ARG A 1 83 ? -9.864 1.212 6.543 1.00 93.56 83 ARG A O 1
ATOM 684 N N . SER A 1 84 ? -8.262 2.782 6.231 1.00 95.75 84 SER A N 1
ATOM 685 C CA . SER A 1 84 ? -7.718 2.403 4.929 1.00 95.75 84 SER A CA 1
ATOM 686 C C . SER A 1 84 ? -6.359 3.085 4.742 1.00 95.75 84 SER A C 1
ATOM 688 O O . SER A 1 84 ? -6.028 4.020 5.481 1.00 95.75 84 SER A O 1
ATOM 690 N N . ILE A 1 85 ? -5.597 2.648 3.741 1.00 96.44 85 ILE A N 1
ATOM 691 C CA . ILE A 1 85 ? -4.372 3.312 3.281 1.00 96.44 85 ILE A CA 1
ATOM 692 C C . ILE A 1 85 ? -4.596 3.848 1.868 1.00 96.44 85 ILE A C 1
ATOM 694 O O . ILE A 1 85 ? -5.161 3.156 1.023 1.00 96.44 85 ILE A O 1
ATOM 698 N N . LEU A 1 86 ? -4.119 5.063 1.600 1.00 95.81 86 LEU A N 1
ATOM 699 C CA . LEU A 1 86 ? -3.837 5.547 0.251 1.00 95.81 86 LEU A CA 1
ATOM 700 C C . LEU A 1 86 ? -2.323 5.605 0.081 1.00 95.81 86 LEU A C 1
ATOM 702 O O . LEU A 1 86 ? -1.674 6.415 0.740 1.00 95.81 86 LEU A O 1
ATOM 706 N N . PHE A 1 87 ? -1.773 4.765 -0.790 1.00 95.62 87 PHE A N 1
ATOM 707 C CA . PHE A 1 87 ? -0.332 4.676 -0.990 1.00 95.62 87 PHE A CA 1
ATOM 708 C C . PHE A 1 87 ? 0.093 5.278 -2.332 1.00 95.62 87 PHE A C 1
ATOM 710 O O . PHE A 1 87 ? -0.405 4.875 -3.383 1.00 95.62 87 PHE A O 1
ATOM 717 N N . LYS A 1 88 ? 1.031 6.232 -2.306 1.00 94.38 88 LYS A N 1
ATOM 718 C CA . LYS A 1 88 ? 1.603 6.880 -3.496 1.00 94.38 88 LYS A CA 1
ATOM 719 C C . LYS A 1 88 ? 3.067 7.281 -3.263 1.00 94.38 88 LYS A C 1
ATOM 721 O O . LYS A 1 88 ? 3.339 8.433 -2.932 1.00 94.38 88 LYS A O 1
ATOM 726 N N . GLY A 1 89 ? 4.021 6.384 -3.488 1.00 92.62 89 GLY A N 1
ATOM 727 C CA . GLY A 1 89 ? 5.439 6.738 -3.378 1.00 92.62 89 GLY A CA 1
ATOM 728 C C . GLY A 1 89 ? 6.403 5.698 -3.939 1.00 92.62 89 GLY A C 1
ATOM 729 O O . GLY A 1 89 ? 5.987 4.786 -4.657 1.00 92.62 89 GLY A O 1
ATOM 730 N N . PHE A 1 90 ? 7.690 5.868 -3.627 1.00 90.12 90 PHE A N 1
ATOM 731 C CA . PHE A 1 90 ? 8.792 5.041 -4.134 1.00 90.12 90 PHE A CA 1
ATOM 732 C C . PHE A 1 90 ? 9.313 4.082 -3.055 1.00 90.12 90 PHE A C 1
ATOM 734 O O . PHE A 1 90 ? 10.132 4.453 -2.218 1.00 90.12 90 PHE A O 1
ATOM 741 N N . ALA A 1 91 ? 8.883 2.822 -3.082 1.00 90.19 91 ALA A N 1
ATOM 742 C CA . ALA A 1 91 ? 9.247 1.825 -2.070 1.00 90.19 91 ALA A CA 1
ATOM 743 C C . ALA A 1 91 ? 10.477 0.971 -2.449 1.00 90.19 91 ALA A C 1
ATOM 745 O O . ALA A 1 91 ? 10.528 -0.220 -2.187 1.00 90.19 91 ALA A O 1
ATOM 746 N N . GLN A 1 92 ? 11.502 1.551 -3.069 1.00 89.00 92 GLN A N 1
ATOM 747 C CA . GLN A 1 92 ? 12.639 0.792 -3.628 1.00 89.00 92 GLN A CA 1
ATOM 748 C C . GLN A 1 92 ? 13.668 0.301 -2.589 1.00 89.00 92 GLN A C 1
ATOM 750 O O . GLN A 1 92 ? 14.686 -0.288 -2.946 1.00 89.00 92 GLN A O 1
ATOM 755 N N . ARG A 1 93 ? 13.447 0.546 -1.293 1.00 88.56 93 ARG A N 1
ATOM 756 C CA . ARG A 1 93 ? 14.384 0.136 -0.240 1.00 88.56 93 ARG A CA 1
ATOM 757 C C . ARG A 1 93 ? 14.238 -1.361 0.029 1.00 88.56 93 ARG A C 1
ATOM 759 O O . ARG A 1 93 ? 13.209 -1.797 0.535 1.00 88.56 93 ARG A O 1
ATOM 766 N N . LEU A 1 94 ? 15.300 -2.124 -0.233 1.00 84.81 94 LEU A N 1
ATOM 767 C CA . LEU A 1 94 ? 15.293 -3.584 -0.076 1.00 84.81 94 LEU A CA 1
ATOM 768 C C . LEU A 1 94 ? 14.956 -4.052 1.346 1.00 84.81 94 LEU A C 1
ATOM 770 O O . LEU A 1 94 ? 14.315 -5.079 1.506 1.00 84.81 94 LEU A O 1
ATOM 774 N N . GLY A 1 95 ? 15.302 -3.266 2.371 1.00 86.75 95 GLY A N 1
ATOM 775 C CA . GLY A 1 95 ? 15.008 -3.595 3.772 1.00 86.75 95 GLY A CA 1
ATOM 776 C C . GLY A 1 95 ? 13.520 -3.661 4.148 1.00 86.75 95 GLY A C 1
ATOM 777 O O . GLY A 1 95 ? 13.218 -3.958 5.297 1.00 86.75 95 GLY A O 1
ATOM 778 N N . TYR A 1 96 ? 12.591 -3.364 3.233 1.00 86.81 96 TYR A N 1
ATOM 779 C CA . TYR A 1 96 ? 11.163 -3.632 3.447 1.00 86.81 96 TYR A CA 1
ATOM 780 C C . TYR A 1 96 ? 10.756 -5.067 3.149 1.00 86.81 96 TYR A C 1
ATOM 782 O O . TYR A 1 96 ? 9.687 -5.480 3.589 1.00 86.81 96 TYR A O 1
ATOM 790 N N . TYR A 1 97 ? 11.560 -5.786 2.370 1.00 89.69 97 TYR A N 1
ATOM 791 C CA . TYR A 1 97 ? 11.154 -7.030 1.743 1.00 89.69 97 TYR A CA 1
ATOM 792 C C . TYR A 1 97 ? 11.903 -8.191 2.371 1.00 89.69 97 TYR A C 1
ATOM 794 O O . TYR A 1 97 ? 13.119 -8.317 2.218 1.00 89.69 97 TYR A O 1
ATOM 802 N N . ASP A 1 98 ? 11.160 -9.054 3.053 1.00 86.19 98 ASP A N 1
ATOM 803 C CA . ASP A 1 98 ? 11.656 -10.382 3.372 1.00 86.19 98 ASP A CA 1
ATOM 804 C C . ASP A 1 98 ? 11.599 -11.244 2.106 1.00 86.19 98 ASP A C 1
ATOM 806 O O . ASP A 1 98 ? 10.580 -11.280 1.410 1.00 86.19 98 ASP A O 1
ATOM 810 N N . ARG A 1 99 ? 12.699 -11.937 1.790 1.00 79.69 99 ARG A N 1
ATOM 811 C CA . ARG A 1 99 ? 12.802 -12.776 0.590 1.00 79.69 99 ARG A CA 1
ATOM 812 C C . ARG A 1 99 ? 11.696 -13.831 0.530 1.00 79.69 99 ARG A C 1
ATOM 814 O O . ARG A 1 99 ? 11.185 -14.076 -0.557 1.00 79.69 99 ARG A O 1
ATOM 821 N N . MET A 1 100 ? 11.336 -14.429 1.663 1.00 79.12 100 MET A N 1
ATOM 822 C CA . MET A 1 100 ? 10.300 -15.460 1.748 1.00 79.12 100 MET A CA 1
ATOM 823 C C . MET A 1 100 ? 8.897 -14.879 1.561 1.00 79.12 100 MET A C 1
ATOM 825 O O . MET A 1 100 ? 8.021 -15.553 1.030 1.00 79.12 100 MET A O 1
ATOM 829 N N . GLU A 1 101 ? 8.680 -13.629 1.978 1.00 76.44 101 GLU A N 1
ATOM 830 C CA . GLU A 1 101 ? 7.395 -12.938 1.825 1.00 76.44 101 GLU A CA 1
ATOM 831 C C . GLU A 1 101 ? 7.155 -12.510 0.372 1.00 76.44 101 GLU A C 1
ATOM 833 O O . GLU A 1 101 ? 6.024 -12.557 -0.108 1.00 76.44 101 GLU A O 1
ATOM 838 N N . VAL A 1 102 ? 8.214 -12.119 -0.348 1.00 74.81 102 VAL A N 1
ATOM 839 C CA . VAL A 1 102 ? 8.071 -11.578 -1.706 1.00 74.81 102 VAL A CA 1
ATOM 840 C C . VAL A 1 102 ? 8.363 -12.558 -2.837 1.00 74.81 102 VAL A C 1
ATOM 842 O O . VAL A 1 102 ? 7.947 -12.277 -3.959 1.00 74.81 102 VAL A O 1
ATOM 845 N N . SER A 1 103 ? 9.036 -13.691 -2.596 1.00 73.94 103 SER A N 1
ATOM 846 C CA . SER A 1 103 ? 9.383 -14.651 -3.662 1.00 73.94 103 SER A CA 1
ATOM 847 C C . SER A 1 103 ? 8.152 -15.162 -4.415 1.00 73.94 103 SER A C 1
ATOM 849 O O . SER A 1 103 ? 8.175 -15.252 -5.639 1.00 73.94 103 SER A O 1
ATOM 851 N N . GLY A 1 104 ? 7.035 -15.367 -3.709 1.00 71.81 104 GLY A N 1
ATOM 852 C CA . GLY A 1 104 ? 5.776 -15.822 -4.307 1.00 71.81 104 GLY A CA 1
ATOM 853 C C . GLY A 1 104 ? 5.209 -14.887 -5.384 1.00 71.81 104 GLY A C 1
ATOM 854 O O . GLY A 1 104 ? 4.511 -15.358 -6.280 1.00 71.81 104 GLY A O 1
ATOM 855 N N . PHE A 1 105 ? 5.552 -13.591 -5.354 1.00 71.81 105 PHE A N 1
ATOM 856 C CA . PHE A 1 105 ? 5.157 -12.642 -6.403 1.00 71.81 105 PHE A CA 1
ATOM 857 C C . PHE A 1 105 ? 5.921 -12.849 -7.715 1.00 71.81 105 PHE A C 1
ATOM 859 O O . PHE A 1 105 ? 5.419 -12.476 -8.771 1.00 71.81 105 PHE A O 1
ATOM 866 N N . PHE A 1 106 ? 7.120 -13.431 -7.658 1.00 66.94 106 PHE A N 1
ATOM 867 C CA . PHE A 1 106 ? 7.971 -13.678 -8.825 1.00 66.94 106 PHE A CA 1
ATOM 868 C C . PHE A 1 106 ? 7.789 -15.090 -9.394 1.00 66.94 106 PHE A C 1
ATOM 870 O O . PHE A 1 106 ? 8.082 -15.315 -10.564 1.00 66.94 106 PHE A O 1
ATOM 877 N N . ASP A 1 107 ? 7.246 -16.015 -8.599 1.00 66.62 107 ASP A N 1
ATOM 878 C CA . ASP A 1 107 ? 7.044 -17.417 -8.983 1.00 66.62 107 ASP A CA 1
ATOM 879 C C . ASP A 1 107 ? 5.708 -17.671 -9.717 1.00 66.62 107 ASP A C 1
ATOM 881 O O . ASP A 1 107 ? 5.350 -18.818 -9.986 1.00 66.62 107 ASP A O 1
ATOM 885 N N . GLY A 1 108 ? 4.937 -16.618 -10.023 1.00 57.28 108 GLY A N 1
ATOM 886 C CA . GLY A 1 108 ? 3.672 -16.716 -10.767 1.00 57.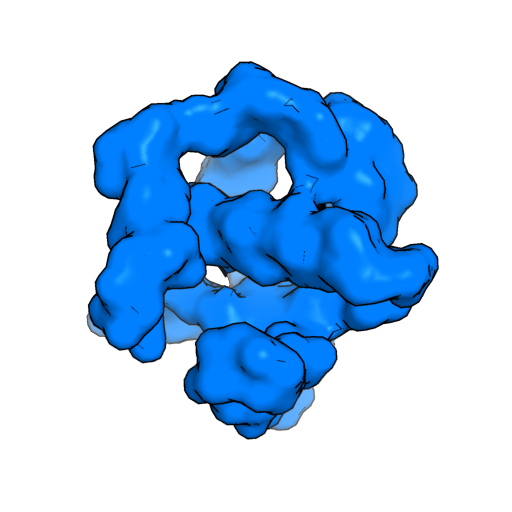28 108 GLY A CA 1
ATOM 887 C C . GLY A 1 108 ? 2.515 -17.366 -9.994 1.00 57.28 108 GLY A C 1
ATOM 888 O O . GLY A 1 108 ? 1.575 -17.861 -10.610 1.00 57.28 108 GLY A O 1
ATOM 889 N N . ARG A 1 109 ? 2.582 -17.396 -8.655 1.00 53.31 109 ARG A N 1
ATOM 890 C CA . ARG A 1 109 ? 1.577 -18.027 -7.771 1.00 53.31 109 ARG A CA 1
ATOM 891 C C . ARG A 1 109 ? 0.686 -17.029 -7.012 1.00 53.31 109 ARG A C 1
ATOM 893 O O . ARG A 1 109 ? 0.032 -17.430 -6.050 1.00 53.31 109 ARG A O 1
ATOM 900 N N . ALA A 1 110 ? 0.708 -15.753 -7.395 1.00 52.78 110 ALA A N 1
ATOM 901 C CA . ALA A 1 110 ? -0.022 -14.669 -6.731 1.00 52.78 110 ALA A CA 1
ATOM 902 C C . ALA A 1 110 ? -1.476 -14.533 -7.207 1.00 52.78 110 ALA A C 1
ATOM 904 O O . ALA A 1 110 ? -1.724 -14.740 -8.415 1.00 52.78 110 ALA A O 1
#